Protein AF-A0A6L8E5Y4-F1 (afdb_monomer_lite)

Foldseek 3Di:
DEEDEDEEAPVLVVLCVVVVVPDDDDDPVCVVVLQPDDFQYKYWYQHVVVRDTPDIDTDHHHDDDDPDDSPGDDPDDDDPD

Sequence (81 aa):
MQSWIVVGSAENFEALRERDFDLCAFKSSRRRETEAMRPGDRLVFYLTKVVQFGGIAEVTGEGYEDESEIGLASEGKPDEN

pLDDT: mean 89.98, std 14.94, range [33.28, 98.44]

Secondary structure (DSSP, 8-state):
--EEEEEE-HHHHHHHHHTTT------GGGHHHHTT--TT-EEEEEETTTTEEEEEEE--S---------S----PPP---

Structure (mmCIF, N/CA/C/O backbone):
data_AF-A0A6L8E5Y4-F1
#
_entry.id   AF-A0A6L8E5Y4-F1
#
loop_
_atom_site.group_PDB
_atom_site.id
_atom_site.type_symbol
_atom_site.label_atom_id
_atom_site.label_alt_id
_atom_site.label_comp_id
_atom_site.label_asym_id
_atom_site.label_entity_id
_atom_site.label_seq_id
_atom_site.pdbx_PDB_ins_code
_atom_site.Cartn_x
_atom_site.Cartn_y
_atom_site.Cartn_z
_atom_site.occupancy
_atom_site.B_iso_or_equiv
_atom_site.auth_seq_id
_atom_site.auth_comp_id
_atom_site.auth_asym_id
_atom_site.auth_atom_id
_atom_site.pdbx_PDB_model_num
ATOM 1 N N . MET A 1 1 ? 10.818 -13.381 2.412 1.00 88.19 1 MET A N 1
ATOM 2 C CA . MET A 1 1 ? 9.409 -13.049 2.663 1.00 88.19 1 MET A CA 1
ATOM 3 C C . MET A 1 1 ? 9.301 -12.354 4.006 1.00 88.19 1 MET A C 1
ATOM 5 O O . MET A 1 1 ? 9.398 -12.999 5.048 1.00 88.19 1 MET A O 1
ATOM 9 N N . GLN A 1 2 ? 9.168 -11.037 3.954 1.00 97.00 2 GLN A N 1
ATOM 10 C CA . GLN A 1 2 ? 8.844 -10.145 5.060 1.00 97.00 2 GLN A CA 1
ATOM 11 C C . GLN A 1 2 ? 7.406 -9.635 4.894 1.00 97.00 2 GLN A C 1
ATOM 13 O O . GLN A 1 2 ? 6.816 -9.749 3.818 1.00 97.00 2 GLN A O 1
ATOM 18 N N . SER A 1 3 ? 6.838 -9.087 5.966 1.00 97.94 3 SER A N 1
ATOM 19 C CA . SER A 1 3 ? 5.506 -8.481 5.949 1.00 97.94 3 SER A CA 1
ATOM 20 C C . SER A 1 3 ? 5.597 -7.036 6.415 1.00 97.94 3 SER A C 1
ATOM 22 O O . SER A 1 3 ? 6.223 -6.747 7.435 1.00 97.94 3 SER A O 1
ATOM 24 N N . TRP A 1 4 ? 4.922 -6.151 5.694 1.00 97.81 4 TRP A N 1
ATOM 25 C CA . TRP A 1 4 ? 4.916 -4.710 5.905 1.00 97.81 4 TRP A CA 1
ATOM 26 C C . TRP A 1 4 ? 3.496 -4.259 6.210 1.00 97.81 4 TRP A C 1
ATOM 28 O O . TRP A 1 4 ? 2.562 -4.683 5.535 1.00 97.81 4 TRP A O 1
ATOM 38 N N . ILE A 1 5 ? 3.312 -3.394 7.207 1.00 97.38 5 ILE A N 1
ATOM 39 C CA . ILE A 1 5 ? 2.000 -2.792 7.465 1.00 97.38 5 ILE A CA 1
ATOM 40 C C . ILE A 1 5 ? 1.938 -1.448 6.744 1.00 97.38 5 ILE A C 1
ATOM 42 O O . ILE A 1 5 ? 2.673 -0.520 7.084 1.00 97.38 5 ILE A O 1
ATOM 46 N N . VAL A 1 6 ? 1.043 -1.345 5.765 1.00 96.31 6 VAL A N 1
ATOM 47 C CA . VAL A 1 6 ? 0.740 -0.105 5.052 1.00 96.31 6 VAL A CA 1
ATOM 48 C C . VAL A 1 6 ? -0.420 0.574 5.759 1.00 96.31 6 VAL A C 1
ATOM 50 O O . VAL A 1 6 ? -1.535 0.059 5.806 1.00 96.31 6 VAL A O 1
ATOM 53 N N . VAL A 1 7 ? -0.141 1.729 6.347 1.00 94.75 7 VAL A N 1
ATOM 54 C CA . VAL A 1 7 ? -1.106 2.489 7.138 1.00 94.75 7 VAL A CA 1
ATOM 55 C C . VAL A 1 7 ? -1.719 3.573 6.255 1.00 94.75 7 VAL A C 1
ATOM 57 O O . VAL A 1 7 ? -1.004 4.468 5.806 1.00 94.75 7 VAL A O 1
ATOM 60 N N . GLY A 1 8 ? -3.028 3.502 6.008 1.00 92.88 8 GLY A N 1
ATOM 61 C CA . GLY A 1 8 ? -3.722 4.399 5.078 1.00 92.88 8 GLY A CA 1
ATOM 62 C C . GLY A 1 8 ? -5.194 4.630 5.417 1.00 92.88 8 GLY A C 1
ATOM 63 O O . GLY A 1 8 ? -5.718 4.090 6.394 1.00 92.88 8 GLY A O 1
ATOM 64 N N . SER A 1 9 ? -5.859 5.468 4.622 1.00 94.44 9 SER A N 1
ATOM 65 C CA . SER A 1 9 ? -7.311 5.658 4.681 1.00 94.44 9 SER A CA 1
ATOM 66 C C . SER A 1 9 ? -8.038 4.536 3.930 1.00 94.44 9 SER A C 1
ATOM 68 O O . SER A 1 9 ? -7.467 3.894 3.048 1.00 94.44 9 SER A O 1
ATOM 70 N N . ALA A 1 10 ? -9.314 4.314 4.260 1.00 95.38 10 ALA A N 1
ATOM 71 C CA . ALA A 1 10 ? -10.163 3.390 3.505 1.00 95.38 10 ALA A CA 1
ATOM 72 C C . ALA A 1 10 ? -10.366 3.854 2.051 1.00 95.38 10 ALA A C 1
ATOM 74 O O . ALA A 1 10 ? -10.362 3.033 1.149 1.00 95.38 10 ALA A O 1
ATOM 75 N N . GLU A 1 11 ? -10.454 5.166 1.819 1.00 94.81 11 GLU A N 1
ATOM 76 C CA . GLU A 1 11 ? -10.574 5.757 0.479 1.00 94.81 11 GLU A CA 1
ATOM 77 C C . GLU A 1 11 ? -9.384 5.405 -0.422 1.00 94.81 11 GLU A C 1
ATOM 79 O O . GLU A 1 11 ? -9.573 4.903 -1.525 1.00 94.81 11 GLU A O 1
ATOM 84 N N . ASN A 1 12 ? -8.152 5.567 0.073 1.00 94.75 12 ASN A N 1
ATOM 85 C CA . ASN A 1 12 ? -6.963 5.182 -0.688 1.00 94.75 12 ASN A CA 1
ATOM 86 C C . ASN A 1 12 ? -6.906 3.673 -0.927 1.00 94.75 12 ASN A C 1
ATOM 88 O O . ASN A 1 12 ? -6.433 3.237 -1.969 1.00 94.75 12 ASN A O 1
ATOM 92 N N . PHE A 1 13 ? -7.369 2.868 0.032 1.00 95.62 13 PHE A N 1
ATOM 93 C CA . PHE A 1 13 ? -7.433 1.423 -0.152 1.00 95.62 13 PHE A CA 1
ATOM 94 C C . PHE A 1 13 ? -8.410 1.033 -1.267 1.00 95.62 13 PHE A C 1
ATOM 96 O O . PHE A 1 13 ? -8.061 0.192 -2.091 1.00 95.62 13 PHE A O 1
ATOM 103 N N . GLU A 1 14 ? -9.587 1.659 -1.339 1.00 95.50 14 GLU A N 1
ATOM 104 C CA . GLU A 1 14 ? -10.531 1.433 -2.440 1.00 95.50 14 GLU A CA 1
ATOM 105 C C . GLU A 1 14 ? -9.963 1.915 -3.782 1.00 95.50 14 GLU A C 1
ATOM 107 O O . GLU A 1 14 ? -10.035 1.177 -4.758 1.00 95.50 14 GLU A O 1
ATOM 112 N N . ALA A 1 15 ? -9.287 3.068 -3.828 1.00 94.94 15 ALA A N 1
ATOM 113 C CA . ALA A 1 15 ? -8.613 3.532 -5.045 1.00 94.94 15 ALA A CA 1
ATOM 114 C C . ALA A 1 15 ? -7.534 2.543 -5.534 1.00 94.94 15 ALA A C 1
ATOM 116 O O . ALA A 1 15 ? -7.412 2.283 -6.729 1.00 94.94 15 ALA A O 1
ATOM 117 N N . LEU A 1 16 ? -6.765 1.943 -4.617 1.00 95.12 16 LEU A N 1
ATOM 118 C CA . LEU A 1 16 ? -5.811 0.879 -4.955 1.00 95.12 16 LEU A CA 1
ATOM 119 C C . LEU A 1 16 ? -6.521 -0.399 -5.417 1.00 95.12 16 LEU A C 1
ATOM 121 O O . LEU A 1 16 ? -6.057 -1.058 -6.346 1.00 95.12 16 LEU A O 1
ATOM 125 N N . ARG A 1 17 ? -7.650 -0.742 -4.791 1.00 95.19 17 ARG A N 1
ATOM 126 C CA . ARG A 1 17 ? -8.468 -1.905 -5.147 1.00 95.19 17 ARG A CA 1
ATOM 127 C C . ARG A 1 17 ? -9.050 -1.780 -6.554 1.00 95.19 17 ARG A C 1
ATOM 129 O O . ARG A 1 17 ? -9.032 -2.760 -7.288 1.00 95.19 17 ARG A O 1
ATOM 136 N N . GLU A 1 18 ? -9.535 -0.602 -6.940 1.00 95.31 18 GLU A N 1
ATOM 137 C CA . GLU A 1 18 ? -10.042 -0.318 -8.294 1.00 95.31 18 GLU A CA 1
ATOM 138 C C . GLU A 1 18 ? -8.967 -0.470 -9.378 1.00 95.31 18 GLU A C 1
ATOM 140 O O . GLU A 1 18 ? -9.290 -0.710 -10.539 1.00 95.31 18 GLU A O 1
ATOM 145 N N . ARG A 1 19 ? -7.691 -0.367 -8.995 1.00 93.50 19 ARG A N 1
ATOM 146 C CA . ARG A 1 19 ? -6.533 -0.600 -9.864 1.00 93.50 19 ARG A CA 1
ATOM 147 C C . ARG A 1 19 ? -5.938 -2.004 -9.728 1.00 93.50 19 ARG A C 1
ATOM 149 O O . ARG A 1 19 ? -4.811 -2.231 -10.156 1.00 93.50 19 ARG A O 1
ATOM 156 N N . ASP A 1 20 ? -6.646 -2.927 -9.077 1.00 94.75 20 ASP A N 1
ATOM 157 C CA . ASP A 1 20 ? -6.179 -4.291 -8.796 1.00 94.75 20 ASP A CA 1
ATOM 158 C C . ASP A 1 20 ? -4.823 -4.351 -8.063 1.00 94.75 20 ASP A C 1
ATOM 160 O O . ASP A 1 20 ? -4.072 -5.319 -8.187 1.00 94.75 20 ASP A O 1
ATOM 164 N N . PHE A 1 21 ? -4.511 -3.326 -7.260 1.00 95.12 21 PHE A N 1
ATOM 165 C CA . PHE A 1 21 ? -3.233 -3.175 -6.558 1.00 95.12 21 PHE A CA 1
ATOM 166 C C . PHE A 1 21 ? -2.008 -3.206 -7.494 1.00 95.12 21 PHE A C 1
ATOM 168 O O . PHE A 1 21 ? -0.945 -3.690 -7.100 1.00 95.12 21 PHE A O 1
ATOM 175 N N . ASP A 1 22 ? -2.143 -2.671 -8.713 1.00 94.31 22 ASP A N 1
ATOM 176 C CA . ASP A 1 22 ? -1.060 -2.586 -9.703 1.00 94.31 22 ASP A CA 1
ATOM 177 C C . ASP A 1 22 ? 0.175 -1.820 -9.197 1.00 94.31 22 ASP A C 1
ATOM 179 O O . ASP A 1 22 ? 1.308 -2.179 -9.519 1.00 94.31 22 ASP A O 1
ATOM 183 N N . LEU A 1 23 ? -0.039 -0.788 -8.377 1.00 94.38 23 LEU A N 1
ATOM 184 C CA . LEU A 1 23 ? 1.007 0.044 -7.800 1.00 94.38 23 LEU A CA 1
ATOM 185 C C . LEU A 1 23 ? 0.618 0.525 -6.399 1.00 94.38 23 LEU A C 1
ATOM 187 O O . LEU A 1 23 ? -0.422 1.147 -6.207 1.00 94.38 23 LEU A O 1
ATOM 191 N N . CYS A 1 24 ? 1.498 0.317 -5.417 1.00 94.62 24 CYS A N 1
ATOM 192 C CA . CYS A 1 24 ? 1.366 0.907 -4.085 1.00 94.62 24 CYS A CA 1
ATOM 193 C C . CYS A 1 24 ? 2.376 2.050 -3.930 1.00 94.62 24 CYS A C 1
ATOM 195 O O . CYS A 1 24 ? 3.571 1.802 -3.774 1.00 94.62 24 CYS A O 1
ATOM 197 N N . ALA A 1 25 ? 1.906 3.298 -3.965 1.00 93.38 25 ALA A N 1
ATOM 198 C CA . ALA A 1 25 ? 2.778 4.459 -3.808 1.00 93.38 25 ALA A CA 1
ATOM 199 C C . ALA A 1 25 ? 3.030 4.806 -2.338 1.00 93.38 25 ALA A C 1
ATOM 201 O O . ALA A 1 25 ? 2.163 4.675 -1.469 1.00 93.38 25 ALA A O 1
ATOM 202 N N . PHE A 1 26 ? 4.226 5.325 -2.076 1.00 93.19 26 PHE A N 1
ATOM 203 C CA . PHE A 1 26 ? 4.654 5.780 -0.763 1.00 93.19 26 PHE A CA 1
ATOM 204 C C . PHE A 1 26 ? 5.267 7.172 -0.875 1.00 93.19 26 PHE A C 1
ATOM 206 O O . PHE A 1 26 ? 5.864 7.528 -1.887 1.00 93.19 26 PHE A O 1
ATOM 213 N N . LYS A 1 27 ? 5.164 7.963 0.196 1.00 90.69 27 LYS A N 1
ATOM 214 C CA . LYS A 1 27 ? 5.902 9.228 0.287 1.00 90.69 27 LYS A CA 1
ATOM 215 C C . LYS A 1 27 ? 7.406 8.945 0.296 1.00 90.69 27 LYS A C 1
ATOM 217 O O . LYS A 1 27 ? 7.843 7.991 0.938 1.00 90.69 27 LYS A O 1
ATOM 222 N N . SER A 1 28 ? 8.195 9.833 -0.306 1.00 90.75 28 SER A N 1
ATOM 223 C CA . SER A 1 28 ? 9.666 9.746 -0.348 1.00 90.75 28 SER A CA 1
ATOM 224 C C . SER A 1 28 ? 10.319 9.617 1.035 1.00 90.75 28 SER A C 1
ATOM 226 O O . SER A 1 28 ? 11.370 8.997 1.175 1.00 90.75 28 SER A O 1
ATOM 228 N N . SER A 1 29 ? 9.670 10.104 2.097 1.00 91.19 29 SER A N 1
ATOM 229 C CA . SER A 1 29 ? 10.116 9.915 3.485 1.00 91.19 29 SER A CA 1
ATOM 230 C C . SER A 1 29 ? 10.156 8.451 3.951 1.00 91.19 29 SER A C 1
ATOM 232 O O . SER A 1 29 ? 10.776 8.163 4.971 1.00 91.19 29 SER A O 1
ATOM 234 N N . ARG A 1 30 ? 9.525 7.526 3.216 1.00 92.75 30 ARG A N 1
ATOM 235 C CA . ARG A 1 30 ? 9.529 6.069 3.453 1.00 92.75 30 ARG A CA 1
ATOM 236 C C . ARG A 1 30 ? 10.483 5.312 2.526 1.00 92.75 30 ARG A C 1
ATOM 238 O O . ARG A 1 30 ? 10.358 4.099 2.348 1.00 92.75 30 ARG A O 1
ATOM 245 N N . ARG A 1 31 ? 11.428 6.019 1.900 1.00 93.06 31 ARG A N 1
ATOM 246 C CA . ARG A 1 31 ? 12.403 5.444 0.964 1.00 93.06 31 ARG A CA 1
ATOM 247 C C . ARG A 1 31 ? 13.176 4.275 1.573 1.00 93.06 31 ARG A C 1
ATOM 249 O O . ARG A 1 31 ? 13.289 3.232 0.950 1.00 93.06 31 ARG A O 1
ATOM 256 N N . ARG A 1 32 ? 13.641 4.409 2.817 1.00 93.81 32 ARG A N 1
ATOM 257 C CA . ARG A 1 32 ? 14.420 3.357 3.487 1.00 93.81 32 ARG A CA 1
ATOM 258 C C . ARG A 1 32 ? 13.640 2.045 3.616 1.00 93.81 32 ARG A C 1
ATOM 260 O O . ARG A 1 32 ? 14.217 0.976 3.444 1.00 93.81 32 ARG A O 1
ATOM 267 N N . GLU A 1 33 ? 12.360 2.116 3.967 1.00 94.75 33 GLU A N 1
ATOM 268 C CA . GLU A 1 33 ? 11.495 0.944 4.095 1.00 94.75 33 GLU A CA 1
ATOM 269 C C . GLU A 1 33 ? 11.164 0.345 2.721 1.00 94.75 33 GLU A C 1
ATOM 271 O O . GLU A 1 33 ? 11.281 -0.861 2.530 1.00 94.75 33 GLU A O 1
ATOM 276 N N . THR A 1 34 ? 10.802 1.185 1.751 1.00 95.38 34 THR A N 1
ATOM 277 C CA . THR A 1 34 ? 10.410 0.744 0.400 1.00 95.38 34 THR A CA 1
ATOM 278 C C . THR A 1 34 ? 11.573 0.162 -0.405 1.00 95.38 34 THR A C 1
ATOM 280 O O . THR A 1 34 ? 11.394 -0.848 -1.079 1.00 95.38 34 THR A O 1
ATOM 283 N N . GLU A 1 35 ? 12.791 0.692 -0.260 1.00 95.25 35 GLU A N 1
ATOM 284 C CA . GLU A 1 35 ? 14.011 0.134 -0.867 1.00 95.25 35 GLU A CA 1
ATOM 285 C C . GLU A 1 35 ? 14.384 -1.253 -0.322 1.00 95.25 35 GLU A C 1
ATOM 287 O O . GLU A 1 35 ? 15.150 -1.978 -0.961 1.00 95.25 35 GLU A O 1
ATOM 292 N N . ALA A 1 36 ? 13.867 -1.638 0.848 1.00 96.19 36 ALA A N 1
ATOM 293 C CA . ALA A 1 36 ? 14.07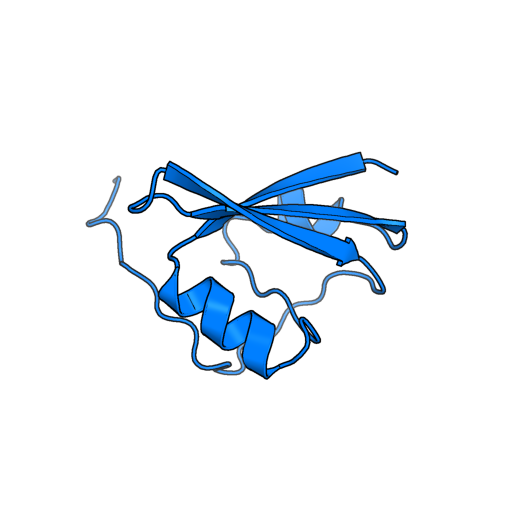9 -2.958 1.435 1.00 96.19 36 ALA A CA 1
ATOM 294 C C . ALA A 1 36 ? 13.023 -3.989 0.998 1.00 96.19 36 ALA A C 1
ATOM 296 O O . ALA A 1 36 ? 13.265 -5.187 1.151 1.00 96.19 36 ALA A O 1
ATOM 297 N N . MET A 1 37 ? 11.890 -3.550 0.437 1.00 97.50 37 MET A N 1
ATO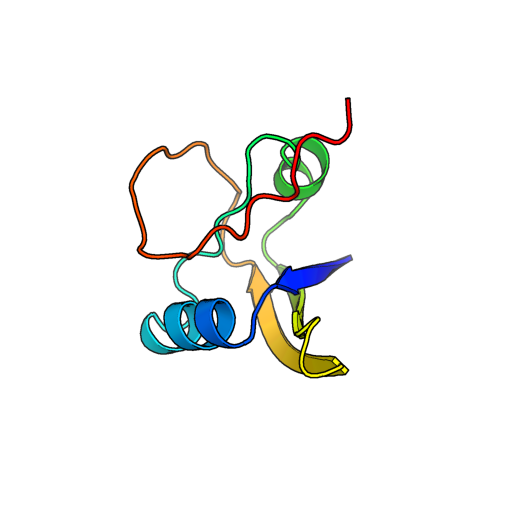M 298 C CA . MET A 1 37 ? 10.842 -4.445 -0.056 1.00 97.50 37 MET A CA 1
ATOM 299 C C . MET A 1 37 ? 11.336 -5.226 -1.273 1.00 97.50 37 MET A C 1
ATOM 301 O O . MET A 1 37 ? 11.979 -4.677 -2.173 1.00 97.50 37 MET A O 1
ATOM 305 N N . ARG A 1 38 ? 11.047 -6.525 -1.307 1.00 97.69 38 ARG A N 1
ATOM 306 C CA . ARG A 1 38 ? 11.411 -7.403 -2.426 1.00 97.69 38 ARG A CA 1
ATOM 307 C C . ARG A 1 38 ? 10.196 -8.174 -2.935 1.00 97.69 38 ARG A C 1
ATOM 309 O O . ARG A 1 38 ? 9.278 -8.427 -2.152 1.00 97.69 38 ARG A O 1
ATOM 316 N N . PRO A 1 39 ? 10.195 -8.598 -4.212 1.00 98.06 39 PRO A N 1
ATOM 317 C CA . PRO A 1 39 ? 9.175 -9.505 -4.717 1.00 98.06 39 PRO A CA 1
ATOM 318 C C . PRO A 1 39 ? 8.972 -10.727 -3.805 1.00 98.06 39 PRO A C 1
ATOM 320 O O . PRO A 1 39 ? 9.941 -11.333 -3.336 1.00 98.06 39 PRO A O 1
ATOM 323 N N . GLY A 1 40 ? 7.713 -11.068 -3.533 1.00 98.06 40 GLY A N 1
ATOM 324 C CA . GLY A 1 40 ? 7.308 -12.108 -2.583 1.00 98.06 40 GLY A CA 1
ATOM 325 C C . GLY A 1 40 ? 7.150 -11.640 -1.129 1.00 98.06 40 GLY A C 1
ATOM 326 O O . GLY A 1 40 ? 6.744 -12.434 -0.278 1.00 98.06 40 GLY A O 1
ATOM 327 N N . ASP A 1 41 ? 7.458 -10.381 -0.805 1.00 98.44 41 ASP A N 1
ATOM 328 C CA . ASP A 1 41 ? 7.040 -9.771 0.461 1.00 98.44 41 ASP A CA 1
ATOM 329 C C . ASP A 1 41 ? 5.539 -9.452 0.456 1.00 98.44 41 ASP A C 1
ATOM 331 O O . ASP A 1 41 ? 4.899 -9.373 -0.590 1.00 98.44 41 ASP A O 1
ATOM 335 N N . ARG A 1 42 ? 4.957 -9.259 1.643 1.00 98.25 42 ARG A N 1
ATOM 336 C CA . ARG A 1 42 ? 3.522 -8.989 1.804 1.00 98.25 42 ARG A CA 1
ATOM 337 C C . ARG A 1 42 ? 3.267 -7.576 2.301 1.00 98.25 42 ARG A C 1
ATOM 339 O O . ARG A 1 42 ? 3.875 -7.149 3.280 1.00 98.25 42 ARG A O 1
ATOM 346 N N . LEU A 1 43 ? 2.306 -6.894 1.692 1.00 97.94 43 LEU A N 1
ATOM 347 C CA . LEU A 1 43 ? 1.756 -5.626 2.160 1.00 97.94 43 LEU A CA 1
ATOM 348 C C . LEU A 1 43 ? 0.428 -5.894 2.866 1.00 97.94 43 LEU A C 1
ATOM 350 O O . LEU A 1 43 ? -0.493 -6.434 2.264 1.00 97.94 43 LEU A O 1
ATOM 354 N N . VAL A 1 44 ? 0.327 -5.531 4.141 1.00 98.06 44 VAL A N 1
ATOM 355 C CA . VAL A 1 44 ? -0.880 -5.665 4.962 1.00 98.06 44 VAL A CA 1
ATOM 356 C C . VAL A 1 44 ? -1.469 -4.276 5.177 1.00 98.06 44 VAL A C 1
ATOM 358 O O . VAL A 1 44 ? -0.852 -3.436 5.830 1.00 98.06 44 VAL A O 1
ATOM 361 N N . PHE A 1 45 ? -2.661 -4.020 4.647 1.00 97.69 45 PHE A N 1
ATOM 362 C CA . PHE A 1 45 ? -3.276 -2.695 4.712 1.00 97.69 45 PHE A CA 1
ATOM 363 C C . PHE A 1 45 ? -4.046 -2.512 6.020 1.00 97.69 45 PHE A C 1
ATOM 365 O O . PHE A 1 45 ? -5.021 -3.219 6.273 1.00 97.69 45 PHE A O 1
ATOM 372 N N . TYR A 1 46 ? -3.625 -1.548 6.839 1.00 97.62 46 TYR A N 1
ATOM 373 C CA . TYR A 1 46 ? -4.311 -1.129 8.058 1.00 97.62 46 TYR A CA 1
ATOM 374 C C . TYR A 1 46 ? -5.000 0.225 7.846 1.00 97.62 46 TYR A C 1
ATOM 376 O O . TYR A 1 46 ? -4.349 1.237 7.568 1.00 97.62 46 TYR A O 1
ATOM 384 N N . LEU A 1 47 ? -6.325 0.234 7.994 1.00 95.88 47 LEU A N 1
ATOM 385 C CA . LEU A 1 47 ? -7.188 1.378 7.711 1.00 95.88 47 LEU A CA 1
ATOM 386 C C . LEU A 1 47 ? -7.416 2.187 8.993 1.00 95.88 47 LEU A C 1
ATOM 388 O O . LEU A 1 47 ? -8.200 1.790 9.853 1.00 95.88 47 LEU A O 1
ATOM 392 N N . THR A 1 48 ? -6.734 3.323 9.148 1.00 89.31 48 THR A N 1
ATOM 393 C CA . THR A 1 48 ? -6.580 4.015 10.449 1.00 89.31 48 THR A CA 1
ATOM 394 C C . THR A 1 48 ? -7.880 4.506 11.079 1.00 89.31 48 THR A C 1
ATOM 396 O O . THR A 1 48 ? -8.088 4.299 12.271 1.00 89.31 48 THR A O 1
ATOM 399 N N . LYS A 1 49 ? -8.760 5.148 10.302 1.00 91.69 49 LYS A N 1
ATOM 400 C CA . LYS A 1 49 ? -10.042 5.697 10.788 1.00 91.69 49 LYS A CA 1
ATOM 401 C C . LYS A 1 49 ? -11.108 4.630 11.033 1.00 91.69 49 LYS A C 1
ATOM 403 O O . LYS A 1 49 ? -12.071 4.883 11.747 1.00 91.69 49 LYS A O 1
ATOM 408 N N . VAL A 1 50 ? -10.935 3.456 10.433 1.00 92.81 50 VAL A N 1
ATOM 409 C CA . VAL A 1 50 ? -11.882 2.338 10.528 1.00 92.81 50 VAL A CA 1
ATOM 410 C C . VAL A 1 50 ? -11.383 1.276 11.517 1.00 92.81 50 VAL A C 1
ATOM 412 O O . VAL A 1 50 ? -12.174 0.506 12.045 1.00 92.81 50 VAL A O 1
ATOM 415 N N . VAL A 1 51 ? -10.083 1.279 11.842 1.00 94.81 51 VAL A N 1
ATOM 416 C CA . VAL A 1 51 ? -9.428 0.359 12.790 1.00 94.81 51 VAL A CA 1
ATOM 417 C C . VAL A 1 51 ? -9.578 -1.101 12.338 1.00 94.81 51 VAL A C 1
ATOM 419 O O . VAL A 1 51 ? -9.913 -1.997 13.109 1.00 94.81 51 VAL A O 1
ATOM 422 N N . GLN A 1 52 ? -9.351 -1.351 11.047 1.00 96.56 52 GLN A N 1
ATOM 423 C CA . GLN A 1 52 ? -9.491 -2.677 10.441 1.00 96.56 52 GLN A CA 1
ATOM 424 C C . GLN A 1 52 ? -8.347 -2.981 9.475 1.00 96.56 52 GLN A C 1
ATOM 426 O O . GLN A 1 52 ? -7.741 -2.078 8.896 1.00 96.56 52 GLN A O 1
ATOM 431 N 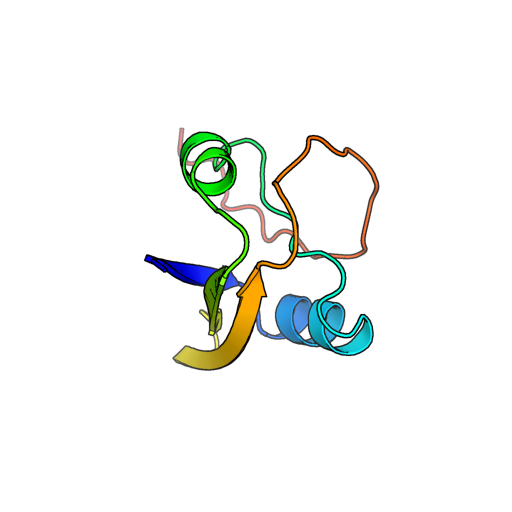N . PHE A 1 53 ? -8.078 -4.273 9.277 1.00 97.75 53 PHE A N 1
ATOM 432 C CA . PHE A 1 53 ? -7.248 -4.734 8.169 1.00 97.75 53 PHE A CA 1
ATOM 433 C C . PHE A 1 53 ? -8.101 -4.832 6.904 1.00 97.75 53 PHE A C 1
ATOM 435 O O . PHE A 1 53 ? -9.085 -5.568 6.887 1.00 97.75 53 PHE A O 1
ATOM 442 N N . GLY A 1 54 ? -7.730 -4.081 5.867 1.00 96.12 54 GLY A N 1
ATOM 443 C CA . GLY A 1 54 ? -8.465 -4.033 4.599 1.00 96.12 54 GLY A CA 1
ATOM 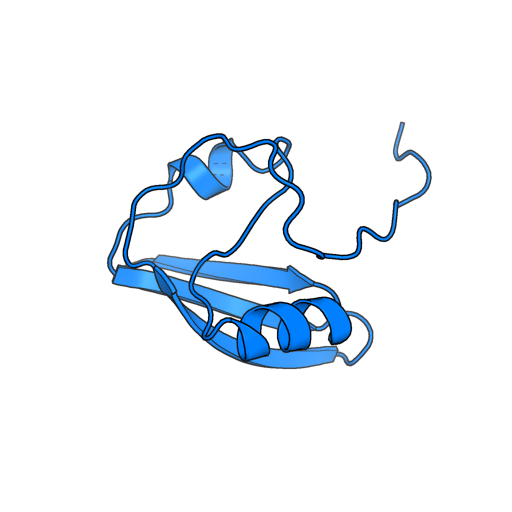444 C C . GLY A 1 54 ? -8.136 -5.199 3.667 1.00 96.12 54 GLY A C 1
ATOM 445 O O . GLY A 1 54 ? -9.000 -5.690 2.947 1.00 96.12 54 GLY A O 1
ATOM 446 N N . GLY A 1 55 ? -6.894 -5.683 3.701 1.00 96.69 55 GLY A N 1
ATOM 447 C CA . GLY A 1 55 ? -6.452 -6.768 2.834 1.00 96.69 55 GLY A CA 1
ATOM 448 C C . GLY A 1 55 ? -4.948 -6.996 2.878 1.00 96.69 55 GLY A C 1
ATOM 449 O O . GLY A 1 55 ? -4.217 -6.324 3.612 1.00 96.69 55 GLY A O 1
ATOM 450 N N . ILE A 1 56 ? -4.505 -7.966 2.080 1.00 97.50 56 ILE A N 1
ATOM 451 C CA . ILE A 1 56 ? -3.096 -8.300 1.886 1.00 97.50 56 ILE A CA 1
ATOM 452 C C . ILE A 1 56 ? -2.816 -8.329 0.385 1.00 97.50 56 ILE A C 1
ATOM 454 O O . ILE A 1 56 ? -3.580 -8.943 -0.357 1.00 97.50 56 ILE A O 1
ATOM 458 N N . ALA A 1 57 ? -1.716 -7.710 -0.033 1.00 97.31 57 ALA A N 1
ATOM 459 C CA . ALA A 1 57 ? -1.163 -7.826 -1.379 1.00 97.31 57 ALA A CA 1
ATOM 460 C C . ALA A 1 57 ? 0.252 -8.418 -1.325 1.00 97.31 57 ALA A C 1
ATOM 462 O O . ALA A 1 57 ? 0.938 -8.325 -0.303 1.00 97.31 57 ALA A O 1
ATOM 463 N N . GLU A 1 58 ? 0.685 -9.036 -2.418 1.00 97.94 58 GLU A N 1
ATOM 464 C CA . GLU A 1 58 ? 2.063 -9.491 -2.597 1.00 97.94 58 GLU A CA 1
ATOM 465 C C . GLU A 1 58 ? 2.833 -8.456 -3.417 1.00 97.94 58 GLU A C 1
ATOM 467 O O . GLU A 1 58 ? 2.327 -7.937 -4.410 1.00 97.94 58 GLU A O 1
ATOM 472 N N . VAL A 1 59 ? 4.058 -8.148 -3.000 1.00 97.94 59 VAL A N 1
ATOM 473 C CA . VAL A 1 59 ? 4.974 -7.323 -3.784 1.00 97.94 59 VAL A CA 1
ATOM 474 C C . VAL A 1 59 ? 5.424 -8.141 -4.991 1.00 97.94 59 VAL A C 1
ATOM 476 O O . VAL A 1 59 ? 5.980 -9.225 -4.831 1.00 97.94 59 VAL A O 1
ATOM 479 N N . THR A 1 60 ? 5.211 -7.622 -6.197 1.00 97.56 60 THR A N 1
ATOM 480 C CA . THR A 1 60 ? 5.553 -8.312 -7.455 1.00 97.56 60 THR A CA 1
ATOM 481 C C . THR A 1 60 ? 6.751 -7.695 -8.180 1.00 97.56 60 THR A C 1
ATOM 483 O O . THR A 1 60 ? 7.294 -8.316 -9.092 1.00 97.56 60 THR A O 1
ATOM 486 N N . GLY A 1 61 ? 7.209 -6.513 -7.758 1.00 95.69 61 GLY A N 1
ATOM 487 C CA . GLY A 1 61 ? 8.320 -5.776 -8.365 1.00 95.69 61 GLY A CA 1
ATOM 488 C C . GLY A 1 61 ? 9.184 -5.042 -7.340 1.00 95.69 61 GLY A C 1
ATOM 489 O O . GLY A 1 61 ? 8.893 -5.039 -6.144 1.00 95.69 61 GLY A O 1
ATOM 490 N N . GLU A 1 62 ? 10.272 -4.439 -7.811 1.00 95.06 62 GLU A N 1
ATOM 491 C CA . GLU A 1 62 ? 11.128 -3.580 -6.988 1.00 95.06 62 GLU A CA 1
ATOM 492 C C . GLU A 1 62 ? 10.591 -2.142 -6.966 1.00 95.06 62 GLU A C 1
ATOM 494 O O . GLU A 1 62 ? 9.999 -1.673 -7.939 1.00 95.06 62 GLU A O 1
ATOM 499 N N . GLY A 1 63 ? 10.786 -1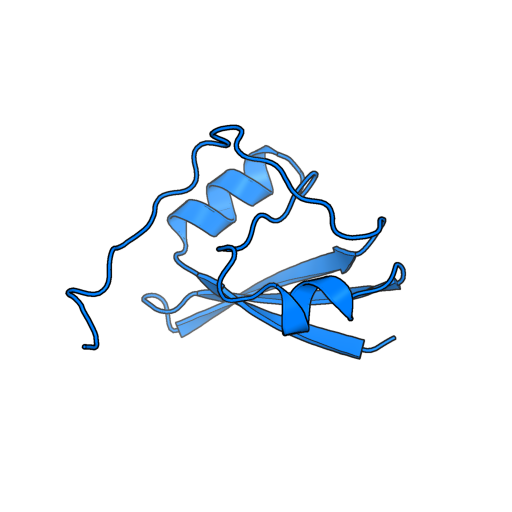.443 -5.844 1.00 93.56 63 GLY A N 1
ATOM 500 C CA . GLY A 1 63 ? 10.404 -0.038 -5.718 1.00 93.56 63 GLY A CA 1
ATOM 501 C C . GLY A 1 63 ? 11.239 0.867 -6.628 1.00 93.56 63 GLY A C 1
ATOM 502 O O . GLY A 1 63 ? 12.433 0.638 -6.819 1.00 93.56 63 GLY A O 1
ATOM 503 N N . TYR A 1 64 ? 10.613 1.914 -7.159 1.00 94.69 64 TYR A N 1
ATOM 504 C CA . TYR A 1 64 ? 11.246 2.921 -8.008 1.00 94.69 64 TYR A CA 1
ATOM 505 C C . TYR A 1 64 ? 10.728 4.323 -7.658 1.00 94.69 64 TYR A C 1
ATOM 507 O O . TYR A 1 64 ? 9.715 4.467 -6.971 1.00 94.69 64 TYR A O 1
ATOM 515 N N . GLU A 1 65 ? 11.448 5.358 -8.091 1.00 94.19 65 GLU A N 1
ATOM 516 C CA . GLU A 1 65 ? 11.030 6.751 -7.912 1.00 94.19 65 GLU A CA 1
ATOM 517 C C . GLU A 1 65 ? 10.098 7.171 -9.057 1.00 94.19 65 GLU A C 1
ATOM 519 O O . GLU A 1 65 ? 10.429 6.997 -10.230 1.00 94.19 65 GLU A O 1
ATOM 524 N N . ASP A 1 66 ? 8.937 7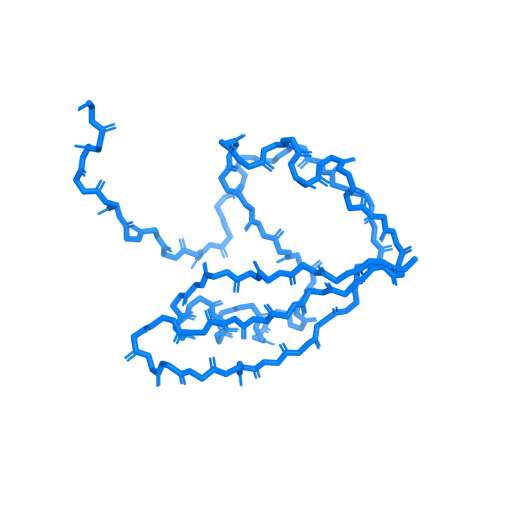.722 -8.704 1.00 93.44 66 ASP A N 1
ATOM 525 C CA . ASP A 1 66 ? 7.926 8.238 -9.628 1.00 93.44 66 ASP A CA 1
ATOM 526 C C . ASP A 1 66 ? 7.239 9.456 -8.996 1.00 93.44 66 ASP A C 1
ATOM 528 O O . ASP A 1 66 ? 6.977 9.474 -7.790 1.00 93.44 66 ASP A O 1
ATOM 532 N N . GLU A 1 67 ? 6.953 10.470 -9.808 1.00 91.56 67 GLU A N 1
ATOM 533 C CA . GLU A 1 67 ? 6.268 11.706 -9.406 1.00 91.56 67 GLU A CA 1
ATOM 534 C C . GLU A 1 67 ? 4.860 11.820 -10.019 1.00 91.56 67 GLU A C 1
ATOM 536 O O . GLU A 1 67 ? 4.175 12.827 -9.840 1.00 91.56 67 GLU A O 1
ATOM 541 N N . SER A 1 68 ? 4.410 10.792 -10.741 1.00 92.00 68 SER A N 1
ATOM 542 C CA . SER A 1 68 ? 3.092 10.751 -11.370 1.00 92.00 68 SER A CA 1
ATOM 543 C C . SER A 1 68 ? 1.973 10.768 -10.324 1.00 92.00 68 SER A C 1
ATOM 545 O O . SER A 1 68 ? 1.990 10.023 -9.342 1.00 92.00 68 SER A O 1
ATOM 547 N N . GLU A 1 69 ? 0.949 11.591 -10.551 1.00 88.00 69 GLU A N 1
ATOM 548 C CA . GLU A 1 69 ? -0.243 11.611 -9.706 1.00 88.00 69 GLU A CA 1
ATOM 549 C C . GLU A 1 69 ? -1.119 10.382 -9.996 1.00 88.00 69 GLU A C 1
ATOM 551 O O . GLU A 1 69 ? -1.641 10.219 -11.097 1.00 88.00 69 GLU A O 1
ATOM 556 N N . ILE A 1 70 ? -1.297 9.513 -8.996 1.00 88.69 70 ILE A N 1
ATOM 557 C CA . ILE A 1 70 ? -2.094 8.277 -9.121 1.00 88.69 70 ILE A CA 1
ATOM 558 C C . ILE A 1 70 ? -3.444 8.337 -8.388 1.00 88.69 70 ILE A C 1
ATOM 560 O O . ILE A 1 70 ? -4.071 7.306 -8.158 1.00 88.69 70 ILE A O 1
ATOM 564 N N . GLY A 1 71 ? -3.893 9.540 -8.011 1.00 86.81 71 GLY A N 1
ATOM 565 C CA . GLY A 1 71 ? -5.213 9.763 -7.408 1.00 86.81 71 GLY A CA 1
ATOM 566 C C . GLY A 1 71 ? -5.339 9.370 -5.932 1.00 86.81 71 GLY A C 1
ATOM 567 O O . GLY A 1 71 ? -6.452 9.263 -5.430 1.00 86.81 71 GLY A O 1
ATOM 568 N N . LEU A 1 72 ? -4.225 9.161 -5.221 1.00 89.31 72 LEU A N 1
ATOM 569 C CA . LEU A 1 72 ? -4.260 8.916 -3.777 1.00 89.31 72 LEU A CA 1
ATOM 570 C C . LEU A 1 72 ? -4.366 10.230 -3.002 1.00 89.31 72 LEU A C 1
ATOM 572 O O . LEU A 1 72 ? -3.567 11.150 -3.186 1.00 89.31 72 LEU A O 1
ATOM 576 N N . ALA A 1 73 ? -5.305 10.285 -2.063 1.00 86.50 73 ALA A N 1
ATOM 577 C CA . ALA A 1 73 ? -5.425 11.402 -1.148 1.00 86.50 73 ALA A CA 1
ATOM 578 C C . ALA A 1 73 ? -4.270 11.382 -0.142 1.00 86.50 73 ALA A C 1
ATOM 580 O O . ALA A 1 73 ? -3.929 10.348 0.444 1.00 86.50 73 ALA A O 1
ATOM 581 N N . SER A 1 74 ? -3.687 12.547 0.124 1.00 73.31 74 SER A N 1
ATOM 582 C CA . SER A 1 74 ? -2.789 12.714 1.258 1.00 73.31 74 SER A CA 1
ATOM 583 C C . SER A 1 74 ? -3.467 13.596 2.296 1.00 73.31 74 SER A C 1
ATOM 585 O O . SER A 1 74 ? -3.614 14.800 2.118 1.00 73.31 74 SER A O 1
ATOM 587 N N . GLU A 1 75 ? -3.894 13.000 3.411 1.00 62.53 75 GLU A N 1
ATOM 588 C CA . GLU A 1 75 ? -4.179 13.806 4.594 1.00 62.53 75 GLU A CA 1
ATOM 589 C C . GLU A 1 75 ? -2.823 14.308 5.095 1.00 62.53 75 GLU A C 1
ATOM 591 O O . GLU A 1 75 ? -2.004 13.555 5.632 1.00 62.53 75 GLU A O 1
ATOM 596 N N . GLY A 1 76 ? -2.528 15.576 4.808 1.00 52.16 76 GLY A N 1
ATOM 597 C CA . GLY A 1 76 ? -1.413 16.265 5.428 1.00 52.16 76 GLY A CA 1
ATOM 598 C C . GLY A 1 76 ? -1.605 16.187 6.936 1.00 52.16 76 GLY A C 1
ATOM 599 O O . GLY A 1 76 ? -2.579 16.719 7.465 1.00 52.16 76 GLY A O 1
ATOM 600 N N . LYS A 1 77 ? -0.687 15.526 7.646 1.00 44.66 77 LYS A N 1
ATOM 601 C CA . LYS A 1 77 ? -0.484 15.927 9.034 1.00 44.66 77 LYS A CA 1
ATOM 602 C C . LYS A 1 77 ? -0.039 17.394 8.981 1.00 44.66 77 LYS A C 1
ATOM 604 O O . LYS A 1 77 ? 0.855 17.677 8.180 1.00 44.66 77 LYS A O 1
ATOM 609 N N . PRO A 1 78 ? -0.636 18.314 9.758 1.00 38.84 78 PRO A N 1
ATOM 610 C CA . PRO A 1 78 ? -0.003 19.609 9.968 1.00 38.84 78 PRO A CA 1
ATOM 611 C C . PRO A 1 78 ? 1.410 19.338 10.500 1.00 38.84 78 PRO A C 1
ATOM 613 O O . PRO A 1 78 ? 1.570 18.423 11.308 1.00 38.84 78 PRO A O 1
ATOM 616 N N . ASP A 1 79 ? 2.399 20.052 9.959 1.00 39.09 79 ASP A N 1
ATOM 617 C CA . ASP A 1 79 ? 3.834 19.889 10.215 1.00 39.09 79 ASP A CA 1
ATOM 618 C C . ASP A 1 79 ? 4.150 19.341 11.619 1.00 39.09 79 ASP A C 1
ATOM 620 O O . ASP A 1 79 ? 3.960 20.027 12.623 1.00 39.09 79 ASP A O 1
ATOM 624 N N . GLU A 1 80 ? 4.669 18.111 11.697 1.00 35.84 80 GLU A N 1
ATOM 625 C CA . GLU A 1 80 ? 5.519 17.726 12.828 1.00 35.84 80 GLU A CA 1
ATOM 626 C C . GLU A 1 80 ? 6.910 18.293 12.508 1.00 35.84 80 GLU A C 1
ATOM 628 O O . GLU A 1 80 ? 7.720 17.637 11.852 1.00 35.84 80 GLU A O 1
ATOM 633 N N . ASN A 1 81 ? 7.106 19.562 12.882 1.00 33.28 81 ASN A N 1
ATOM 634 C CA . ASN A 1 81 ? 8.398 20.252 12.947 1.00 33.28 81 ASN A CA 1
ATOM 635 C C . ASN A 1 81 ? 9.001 20.031 14.339 1.00 33.28 81 ASN A C 1
ATOM 637 O O . ASN A 1 81 ? 8.251 20.236 15.324 1.00 33.28 81 ASN A O 1
#

Radius of gyration: 12.66 Å; chains: 1; bounding box: 26×33×24 Å